Protein AF-A0A848XZ23-F1 (afdb_monomer_lite)

Radius of gyration: 15.29 Å; chains: 1; bounding box: 36×21×48 Å

pLDDT: mean 92.17, std 8.88, range [56.44, 98.75]

Sequence (125 aa):
AAEHAGRFQAFDWTPEHRDVLVHGHCHQKALSTMNASRSVFEACGFAFYETGAGCCGLAGSFGYEAEHLAVSLAMAEERLAPAVRAAPEATVVAAGTSCRHQIEHVTSRTALHPAEVLAAALMAR

Structure (mmCIF, N/CA/C/O backbone):
data_AF-A0A848XZ23-F1
#
_entry.id   AF-A0A848XZ23-F1
#
loop_
_atom_site.group_PDB
_atom_site.id
_atom_site.type_symbol
_atom_site.label_atom_id
_atom_site.label_alt_id
_atom_site.label_comp_id
_atom_site.label_asym_id
_atom_site.label_entity_id
_atom_site.label_seq_id
_atom_site.pdbx_PDB_ins_code
_atom_site.Cartn_x
_atom_site.Cartn_y
_atom_site.Cartn_z
_atom_site.occupancy
_atom_site.B_iso_or_equiv
_atom_site.auth_seq_id
_atom_site.auth_comp_id
_atom_site.auth_asym_id
_atom_site.au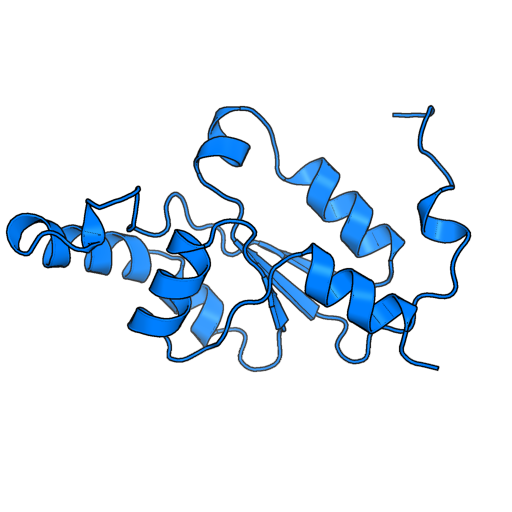th_atom_id
_atom_site.pdbx_PDB_model_num
ATOM 1 N N . ALA A 1 1 ? 9.442 0.252 23.343 1.00 56.44 1 ALA A N 1
ATOM 2 C CA . ALA A 1 1 ? 8.086 -0.213 22.972 1.00 56.44 1 ALA A CA 1
ATOM 3 C C . ALA A 1 1 ? 6.997 0.254 23.951 1.00 56.44 1 ALA A C 1
ATOM 5 O O . ALA A 1 1 ? 5.930 0.617 23.485 1.00 56.44 1 ALA A O 1
ATOM 6 N N . ALA A 1 2 ? 7.241 0.305 25.271 1.00 58.94 2 ALA A N 1
ATOM 7 C CA . ALA A 1 2 ? 6.212 0.663 26.264 1.00 58.94 2 ALA A CA 1
ATOM 8 C C . ALA A 1 2 ? 5.714 2.126 26.215 1.00 58.94 2 ALA A C 1
ATOM 10 O O . ALA A 1 2 ? 4.563 2.383 26.535 1.00 58.94 2 ALA A O 1
ATOM 11 N N . GLU A 1 3 ? 6.543 3.076 25.772 1.00 63.72 3 GLU A N 1
ATOM 12 C CA . GLU A 1 3 ? 6.244 4.521 25.826 1.00 63.72 3 GLU A CA 1
ATOM 13 C C . GLU A 1 3 ? 5.017 4.960 24.996 1.00 63.72 3 GLU A C 1
ATOM 15 O O . GLU A 1 3 ? 4.442 6.015 25.241 1.00 63.72 3 GLU A O 1
ATOM 20 N N . HIS A 1 4 ? 4.584 4.146 24.030 1.00 68.12 4 HIS A N 1
ATOM 21 C CA . HIS A 1 4 ? 3.474 4.474 23.127 1.00 68.12 4 HIS A CA 1
ATOM 22 C C . HIS A 1 4 ? 2.306 3.479 23.219 1.00 68.12 4 HIS A C 1
ATOM 24 O O . HIS A 1 4 ? 1.363 3.565 22.431 1.00 68.12 4 HIS A O 1
ATOM 30 N N . ALA A 1 5 ? 2.356 2.535 24.166 1.00 70.94 5 ALA A N 1
ATOM 31 C CA . ALA A 1 5 ? 1.292 1.555 24.361 1.00 70.94 5 ALA A CA 1
ATOM 32 C C . ALA A 1 5 ? -0.020 2.251 24.767 1.00 70.94 5 ALA A C 1
ATOM 34 O O . ALA A 1 5 ? -0.002 3.225 25.516 1.00 70.94 5 ALA A O 1
ATOM 35 N N . GLY A 1 6 ? -1.163 1.781 24.263 1.00 75.94 6 GLY A N 1
ATOM 36 C CA . GLY A 1 6 ? -2.474 2.336 24.621 1.00 75.94 6 GLY A CA 1
ATOM 37 C C . GLY A 1 6 ? -2.924 3.537 23.782 1.00 75.94 6 GLY A C 1
ATOM 38 O O . GLY A 1 6 ? -4.120 3.797 23.712 1.00 75.94 6 GLY A O 1
ATOM 39 N N . ARG A 1 7 ? -2.009 4.271 23.124 1.00 84.69 7 ARG A N 1
ATOM 40 C CA . ARG A 1 7 ? -2.348 5.557 22.472 1.00 84.69 7 ARG A CA 1
ATOM 41 C C . ARG A 1 7 ? -3.321 5.404 21.304 1.00 84.69 7 ARG A C 1
ATOM 43 O O . ARG A 1 7 ? -4.175 6.260 21.124 1.00 84.69 7 ARG A O 1
ATOM 50 N N . PHE A 1 8 ? -3.198 4.327 20.531 1.00 85.19 8 PHE A N 1
ATOM 51 C CA . PHE A 1 8 ? -4.115 4.051 19.425 1.00 85.19 8 PHE A CA 1
ATOM 52 C C . PHE A 1 8 ? -5.420 3.418 19.913 1.00 85.19 8 PHE A C 1
ATOM 54 O O . PHE A 1 8 ? -6.462 3.716 19.355 1.00 85.19 8 PHE A O 1
ATOM 61 N N . GLN A 1 9 ? -5.412 2.643 21.001 1.00 83.69 9 GLN A N 1
ATOM 62 C CA . GLN A 1 9 ? -6.638 2.043 21.550 1.00 83.69 9 GLN A CA 1
ATOM 63 C C . GLN A 1 9 ? -7.568 3.046 22.254 1.00 83.69 9 GLN A C 1
ATOM 65 O O . GLN A 1 9 ? -8.665 2.677 22.654 1.00 83.69 9 GLN A O 1
ATOM 70 N N . ALA A 1 10 ? -7.142 4.302 22.423 1.00 85.81 10 ALA A N 1
ATOM 71 C CA . ALA A 1 10 ? -7.951 5.361 23.024 1.00 85.81 10 ALA A CA 1
ATOM 72 C C . ALA A 1 10 ? -9.042 5.923 22.090 1.00 85.81 10 ALA A C 1
ATOM 74 O O . ALA A 1 10 ? -9.819 6.774 22.518 1.00 85.81 10 ALA A O 1
ATOM 75 N N . PHE A 1 11 ? -9.079 5.491 20.827 1.00 88.81 11 PHE A N 1
ATOM 76 C CA . PHE A 1 11 ? -10.042 5.948 19.829 1.00 88.81 11 PHE A CA 1
ATOM 77 C C . PHE A 1 11 ? -10.938 4.799 19.372 1.00 88.81 11 PHE A C 1
ATOM 79 O O . PHE A 1 11 ? -10.486 3.659 19.250 1.00 88.81 11 PHE A O 1
ATOM 86 N N . ASP A 1 12 ? -12.187 5.129 19.057 1.00 90.31 12 ASP A N 1
ATOM 87 C CA . ASP A 1 12 ? -13.134 4.204 18.443 1.00 90.31 12 ASP A CA 1
ATOM 88 C C . ASP A 1 12 ? -12.865 4.139 16.934 1.00 90.31 12 ASP A C 1
ATOM 90 O O . ASP A 1 12 ? -13.336 4.979 16.171 1.00 90.31 12 ASP A O 1
ATOM 94 N N . TRP A 1 13 ? -12.055 3.168 16.509 1.00 93.44 13 TRP A N 1
ATOM 95 C CA . TRP A 1 13 ? -11.775 2.931 15.092 1.00 93.44 13 TRP A CA 1
ATOM 96 C C . TRP A 1 13 ? -12.881 2.100 14.448 1.00 93.44 13 TRP A C 1
ATOM 98 O O . TRP A 1 13 ? -13.230 1.021 14.933 1.00 93.44 13 TRP A O 1
ATOM 108 N N . THR A 1 14 ? -13.373 2.567 13.309 1.00 93.81 14 THR A N 1
ATOM 109 C CA . THR A 1 14 ? -14.483 1.973 12.556 1.00 93.81 14 THR A CA 1
ATOM 110 C C . THR A 1 14 ? -14.083 1.780 11.086 1.00 93.81 14 THR A C 1
ATOM 112 O O . THR A 1 14 ? -14.633 2.415 10.187 1.00 93.81 14 THR A O 1
ATOM 115 N N . PRO A 1 15 ? -13.088 0.917 10.795 1.00 91.88 15 PRO A N 1
ATOM 116 C CA . PRO A 1 15 ? -12.673 0.662 9.421 1.00 91.88 15 PRO A CA 1
ATOM 117 C C . PRO A 1 15 ? -13.809 0.016 8.616 1.00 91.88 15 PRO A C 1
ATOM 119 O O . PRO A 1 15 ? -14.258 -1.081 8.943 1.00 91.88 15 PRO A O 1
ATOM 122 N N . GLU A 1 16 ? -14.233 0.676 7.536 1.00 88.00 16 GLU A N 1
ATOM 123 C CA . GLU A 1 16 ? -15.235 0.147 6.597 1.00 88.00 16 GLU A CA 1
ATOM 124 C C . GLU A 1 16 ? -14.738 -1.141 5.919 1.00 88.00 16 GLU A C 1
ATOM 126 O O . GLU A 1 16 ? -15.449 -2.143 5.858 1.00 88.00 16 GLU A O 1
ATOM 131 N N . HIS A 1 17 ? -13.467 -1.145 5.503 1.00 91.31 17 HIS A N 1
ATOM 132 C CA . HIS A 1 17 ? -12.760 -2.313 4.985 1.00 91.31 17 HIS A CA 1
ATOM 133 C C . HIS A 1 17 ? -11.577 -2.651 5.890 1.00 91.31 17 HIS A C 1
ATOM 135 O O . HIS A 1 17 ? -10.686 -1.829 6.109 1.00 91.31 17 HIS A O 1
ATOM 141 N N . ARG A 1 18 ? -11.559 -3.877 6.422 1.00 95.06 18 ARG A N 1
ATOM 142 C CA . ARG A 1 18 ? -10.548 -4.292 7.407 1.00 95.06 18 ARG A CA 1
ATOM 143 C C . ARG A 1 18 ? -9.229 -4.719 6.779 1.00 95.06 18 ARG A C 1
ATOM 145 O O . ARG A 1 18 ? -8.190 -4.519 7.399 1.00 95.06 18 ARG A O 1
ATOM 152 N N . ASP A 1 19 ? -9.259 -5.287 5.581 1.00 98.31 19 ASP A N 1
ATOM 153 C CA . ASP A 1 19 ? -8.063 -5.834 4.947 1.00 98.31 19 ASP A CA 1
ATOM 154 C C . ASP A 1 19 ? -7.271 -4.723 4.254 1.00 98.31 19 ASP A C 1
ATOM 156 O O . ASP A 1 19 ? -7.754 -4.074 3.320 1.00 98.31 19 ASP A O 1
ATOM 160 N N . VAL A 1 20 ? -6.028 -4.521 4.697 1.00 98.62 20 VAL A N 1
ATOM 161 C CA . VAL A 1 20 ? -5.084 -3.585 4.078 1.00 98.62 20 VAL A CA 1
ATOM 162 C C . VAL A 1 20 ? -3.901 -4.345 3.491 1.00 98.62 20 VAL A C 1
ATOM 164 O O . VAL A 1 20 ? -3.172 -5.045 4.198 1.00 98.62 20 VAL A O 1
ATOM 167 N N . LEU A 1 21 ? -3.689 -4.188 2.185 1.00 98.75 21 LEU A N 1
ATOM 168 C CA . LEU A 1 21 ? -2.508 -4.687 1.491 1.00 98.75 21 LEU A CA 1
ATOM 169 C C . LEU A 1 21 ? -1.477 -3.563 1.382 1.00 98.75 21 LEU A C 1
ATOM 171 O O . LEU A 1 21 ? -1.623 -2.625 0.598 1.00 98.75 21 LEU A O 1
ATOM 175 N N . VAL A 1 22 ? -0.410 -3.665 2.165 1.00 98.62 22 VAL A N 1
ATOM 176 C CA . VAL A 1 22 ? 0.571 -2.601 2.353 1.00 98.62 22 VAL A CA 1
ATOM 177 C C . VAL A 1 22 ? 1.843 -2.869 1.552 1.00 98.62 22 VAL A C 1
ATOM 179 O O . VAL A 1 22 ? 2.498 -3.912 1.665 1.00 98.62 22 VAL A O 1
ATOM 182 N N . HIS A 1 23 ? 2.239 -1.883 0.751 1.00 98.19 23 HIS A N 1
ATOM 183 C CA . HIS A 1 23 ? 3.564 -1.820 0.152 1.00 98.19 23 HIS A CA 1
ATOM 184 C C . HIS A 1 23 ? 4.487 -0.940 1.001 1.00 98.19 23 HIS A C 1
ATOM 186 O O . HIS A 1 23 ? 4.401 0.290 0.991 1.00 98.19 23 HIS A O 1
ATOM 192 N N . GLY A 1 24 ? 5.402 -1.580 1.732 1.00 96.62 24 GLY A N 1
ATOM 193 C CA . GLY A 1 24 ? 6.457 -0.882 2.461 1.00 96.62 24 GLY A CA 1
ATOM 194 C C . GLY A 1 24 ? 7.439 -0.199 1.512 1.00 96.62 24 GLY A C 1
ATOM 195 O O . GLY A 1 24 ? 7.983 -0.853 0.620 1.00 96.62 24 GLY A O 1
ATOM 196 N N . HIS A 1 25 ? 7.700 1.093 1.721 1.00 95.88 25 HIS A N 1
ATOM 197 C CA . HIS A 1 25 ? 8.635 1.855 0.892 1.00 95.88 25 HIS A CA 1
ATOM 198 C C . HIS A 1 25 ? 10.047 1.255 0.968 1.00 95.88 25 HIS A C 1
ATOM 200 O O . HIS A 1 25 ? 10.511 0.893 2.051 1.00 95.88 25 HIS A O 1
ATOM 206 N N . CYS A 1 26 ? 10.766 1.186 -0.156 1.00 94.44 26 CYS A N 1
ATOM 207 C CA . CYS A 1 26 ? 12.117 0.614 -0.201 1.00 94.44 26 CYS A CA 1
ATOM 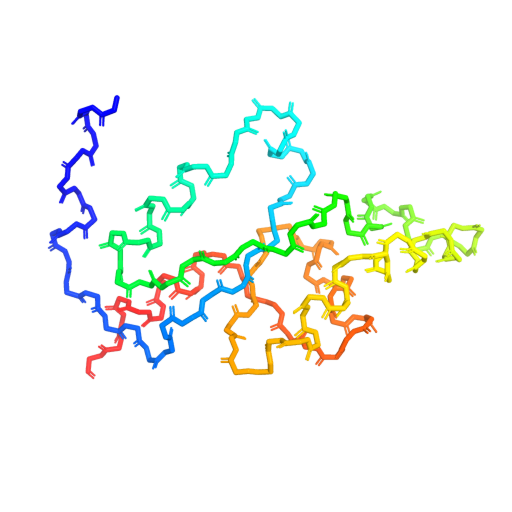208 C C . CYS A 1 26 ? 13.076 1.295 0.794 1.00 94.44 26 CYS A C 1
ATOM 210 O O . CYS A 1 26 ? 13.772 0.600 1.525 1.00 94.44 26 CYS A O 1
ATOM 212 N N . HIS A 1 27 ? 13.033 2.628 0.919 1.00 93.38 27 HIS A N 1
ATOM 213 C CA . HIS A 1 27 ? 13.829 3.355 1.925 1.00 93.38 27 HIS A CA 1
ATOM 214 C C . HIS A 1 27 ? 13.480 2.962 3.370 1.00 93.38 27 HIS A C 1
ATOM 216 O O . HIS A 1 27 ? 14.382 2.823 4.189 1.00 93.38 27 HIS A O 1
ATOM 222 N N . GLN A 1 28 ? 12.197 2.745 3.696 1.00 92.81 28 GLN A N 1
ATOM 223 C CA . GLN A 1 28 ? 11.809 2.303 5.040 1.00 92.81 28 GLN A CA 1
ATOM 224 C C . GLN A 1 28 ? 12.365 0.907 5.323 1.00 92.81 28 GLN A C 1
ATOM 226 O O . GLN A 1 28 ? 12.949 0.696 6.378 1.00 92.81 28 GLN A O 1
ATOM 231 N N . LYS A 1 29 ? 12.223 -0.025 4.374 1.00 92.44 29 LYS A N 1
ATOM 232 C CA . LYS A 1 29 ? 12.693 -1.411 4.529 1.00 92.44 29 LYS A CA 1
ATOM 233 C C . LYS A 1 29 ? 14.217 -1.542 4.542 1.00 92.44 29 LYS A C 1
ATOM 235 O O . LYS A 1 29 ? 14.736 -2.490 5.113 1.00 92.44 29 LYS A O 1
ATOM 240 N N . ALA A 1 30 ? 14.932 -0.606 3.918 1.00 93.06 30 ALA A N 1
ATOM 241 C CA . ALA A 1 30 ? 16.390 -0.553 3.977 1.00 93.06 30 ALA A CA 1
ATOM 242 C C . ALA A 1 30 ? 16.902 -0.077 5.347 1.00 93.06 30 ALA A C 1
ATOM 244 O O . ALA A 1 30 ? 17.981 -0.477 5.772 1.00 93.06 30 ALA A O 1
ATOM 245 N N . LEU A 1 31 ? 16.135 0.777 6.034 1.00 92.75 31 LEU A N 1
ATOM 246 C CA . LEU A 1 31 ? 16.517 1.373 7.318 1.00 92.75 31 LEU A CA 1
ATOM 247 C C . LEU A 1 31 ? 15.896 0.663 8.529 1.00 92.75 31 LEU A C 1
ATOM 249 O O . LEU A 1 31 ? 16.378 0.812 9.650 1.00 92.75 31 LEU A O 1
ATOM 253 N N . SER A 1 32 ? 14.787 -0.049 8.337 1.00 91.31 32 SER A N 1
ATOM 254 C CA . SER A 1 32 ? 13.989 -0.631 9.412 1.00 91.31 32 SER A CA 1
ATOM 255 C C . SER A 1 32 ? 13.071 -1.750 8.906 1.00 91.31 32 SER A C 1
ATOM 257 O O . SER A 1 32 ? 13.161 -2.210 7.772 1.00 91.31 32 SER A O 1
ATOM 259 N N . THR A 1 33 ? 12.162 -2.195 9.769 1.00 91.75 33 THR A N 1
ATOM 260 C CA . THR A 1 33 ? 11.142 -3.204 9.460 1.00 91.75 33 THR A CA 1
ATOM 261 C C . THR A 1 33 ? 9.776 -2.555 9.216 1.00 91.75 33 THR A C 1
ATOM 263 O O . THR A 1 33 ? 9.569 -1.364 9.464 1.00 91.75 33 THR A O 1
ATOM 266 N N . MET A 1 34 ? 8.804 -3.358 8.779 1.00 95.19 34 MET A N 1
ATOM 267 C CA . MET A 1 34 ? 7.395 -2.954 8.701 1.00 95.19 34 MET A CA 1
ATOM 268 C C . MET A 1 34 ? 6.631 -3.160 10.019 1.00 95.19 34 MET A C 1
ATOM 270 O O . MET A 1 34 ? 5.450 -2.829 10.092 1.00 95.19 34 MET A O 1
ATOM 274 N N . ASN A 1 35 ? 7.287 -3.654 11.078 1.00 94.44 35 ASN A N 1
ATOM 275 C CA . ASN A 1 35 ? 6.622 -4.056 12.323 1.00 94.44 35 ASN A CA 1
ATOM 276 C C . ASN A 1 35 ? 5.869 -2.902 12.990 1.00 94.44 35 ASN A C 1
ATOM 278 O O . ASN A 1 35 ? 4.746 -3.091 13.437 1.00 94.44 35 ASN A O 1
ATOM 282 N N . ALA A 1 36 ? 6.444 -1.696 13.014 1.00 92.06 36 ALA A N 1
ATOM 283 C CA . ALA A 1 36 ? 5.765 -0.536 13.587 1.00 92.06 36 ALA A CA 1
ATOM 284 C C . ALA A 1 36 ? 4.501 -0.166 12.793 1.00 92.06 36 ALA A C 1
ATOM 286 O O . ALA A 1 36 ? 3.455 0.084 13.385 1.00 92.06 36 ALA A O 1
ATOM 287 N N . SER A 1 37 ? 4.576 -0.182 11.457 1.00 94.38 37 SER A N 1
ATOM 288 C CA . SER A 1 37 ? 3.419 0.065 10.589 1.00 94.38 37 SER A CA 1
ATOM 289 C C . SER A 1 37 ? 2.331 -0.987 10.807 1.00 94.38 37 SER A C 1
ATOM 291 O O . SER A 1 37 ? 1.170 -0.624 10.977 1.00 94.38 37 SER A O 1
ATOM 293 N N . ARG A 1 38 ? 2.715 -2.268 10.877 1.00 96.31 38 ARG A N 1
ATOM 294 C CA . ARG A 1 38 ? 1.814 -3.379 11.197 1.00 96.31 38 ARG A CA 1
ATOM 295 C C . ARG A 1 38 ? 1.110 -3.156 12.534 1.00 96.31 38 ARG A C 1
ATOM 297 O O . ARG A 1 38 ? -0.114 -3.159 12.570 1.00 96.31 38 ARG A O 1
ATOM 304 N N . SER A 1 39 ? 1.865 -2.899 13.605 1.00 94.31 39 SER A N 1
ATOM 305 C CA . SER A 1 39 ? 1.295 -2.714 14.943 1.00 94.31 39 SER A CA 1
ATOM 306 C C . SER A 1 39 ? 0.319 -1.542 15.022 1.00 94.31 39 SER A C 1
ATOM 308 O O . SER A 1 39 ? -0.658 -1.636 15.755 1.00 94.31 39 SER A O 1
ATOM 310 N N . VAL A 1 40 ? 0.551 -0.454 14.276 1.00 93.75 40 VAL A N 1
ATOM 311 C CA . VAL A 1 40 ? -0.400 0.670 14.213 1.00 93.75 40 VAL A CA 1
ATOM 312 C C . VAL A 1 40 ? -1.699 0.246 13.530 1.00 93.75 40 VAL A C 1
ATOM 314 O O . VAL A 1 40 ? -2.761 0.425 14.114 1.00 93.75 40 VAL A O 1
ATOM 317 N N . PHE A 1 41 ? -1.635 -0.356 12.338 1.00 96.19 41 PHE A N 1
ATOM 318 C CA . PHE A 1 41 ? -2.840 -0.811 11.632 1.00 96.19 41 PHE A CA 1
ATOM 319 C C . PHE A 1 41 ? -3.637 -1.841 12.445 1.00 96.19 41 PHE A C 1
ATOM 321 O O . PHE A 1 41 ? -4.854 -1.712 12.571 1.00 96.19 41 PHE A O 1
ATOM 328 N N . GLU A 1 42 ? -2.957 -2.818 13.048 1.00 95.25 42 GLU A N 1
ATOM 329 C CA . GLU A 1 42 ? -3.594 -3.843 13.883 1.00 95.25 42 GLU A CA 1
ATOM 330 C C . GLU A 1 42 ? -4.227 -3.236 15.148 1.00 95.25 42 GLU A C 1
ATOM 332 O O . GLU A 1 42 ? -5.349 -3.595 15.505 1.00 95.25 42 GLU A O 1
ATOM 337 N N . ALA A 1 43 ? -3.573 -2.259 15.792 1.00 93.56 43 ALA A N 1
ATOM 338 C CA . ALA A 1 43 ? -4.151 -1.534 16.929 1.00 93.56 43 ALA A CA 1
ATOM 339 C C . ALA A 1 43 ? -5.380 -0.687 16.548 1.00 93.56 43 ALA A C 1
ATOM 341 O O . ALA A 1 43 ? -6.215 -0.414 17.409 1.00 93.56 43 ALA A O 1
ATOM 342 N N . CYS A 1 44 ? -5.500 -0.300 15.276 1.00 94.25 44 CYS A N 1
ATOM 343 C CA . CYS A 1 44 ? -6.642 0.417 14.708 1.00 94.25 44 CYS A CA 1
ATOM 344 C C . CYS A 1 44 ? -7.718 -0.520 14.113 1.00 94.25 44 CYS A C 1
ATOM 346 O O . CYS A 1 44 ? -8.636 -0.051 13.446 1.00 94.25 44 CYS A O 1
ATOM 348 N N . GLY A 1 45 ? -7.622 -1.841 14.323 1.00 94.19 45 GLY A N 1
ATOM 349 C CA . GLY A 1 45 ? -8.654 -2.814 13.929 1.00 94.19 45 GLY A CA 1
ATOM 350 C C . GLY A 1 45 ? -8.535 -3.396 12.512 1.00 94.19 45 GLY A C 1
ATOM 351 O O . GLY A 1 45 ? -9.377 -4.219 12.121 1.00 94.19 45 GLY A O 1
ATOM 352 N N . PHE A 1 46 ? -7.492 -3.029 11.764 1.00 97.38 46 PHE A N 1
ATOM 353 C CA . PHE A 1 46 ? -7.220 -3.546 10.421 1.00 97.38 46 PHE A CA 1
ATOM 354 C C . PHE A 1 46 ? -6.475 -4.890 10.448 1.00 97.38 46 PHE A C 1
ATOM 356 O O . PHE A 1 46 ? -5.691 -5.171 11.355 1.00 97.38 46 PHE A O 1
ATOM 363 N N . ALA A 1 47 ? -6.677 -5.705 9.414 1.00 98.12 47 ALA A N 1
ATOM 364 C CA . ALA A 1 47 ? -5.865 -6.876 9.107 1.00 98.12 47 ALA A CA 1
ATOM 365 C C . ALA A 1 47 ? -4.764 -6.488 8.109 1.00 98.12 47 ALA A C 1
ATOM 367 O O . ALA A 1 47 ? -5.040 -6.072 6.983 1.00 98.12 47 ALA A O 1
ATOM 368 N N . PHE A 1 48 ? -3.503 -6.587 8.538 1.00 98.25 48 PHE A N 1
ATOM 369 C CA . PHE A 1 48 ? -2.357 -6.090 7.780 1.00 98.25 48 PHE A CA 1
ATOM 370 C C . PHE A 1 48 ? -1.658 -7.196 6.981 1.00 98.25 48 PHE A C 1
ATOM 372 O O . PHE A 1 48 ? -1.072 -8.131 7.545 1.00 98.25 48 PHE A O 1
ATOM 379 N N . TYR A 1 49 ? -1.618 -7.017 5.663 1.00 98.25 49 TYR A N 1
ATOM 380 C CA . TYR A 1 49 ? -0.933 -7.893 4.716 1.00 98.25 49 TYR A CA 1
ATOM 381 C C . TYR A 1 49 ? 0.159 -7.115 3.988 1.00 98.25 49 TYR A C 1
ATOM 383 O O . TYR A 1 49 ? -0.046 -5.973 3.597 1.00 98.25 49 TYR A O 1
ATOM 391 N N . GLU A 1 50 ? 1.327 -7.716 3.774 1.00 97.62 50 GLU A N 1
ATOM 392 C CA . GLU A 1 50 ? 2.394 -7.081 2.993 1.00 97.62 50 GLU A CA 1
ATOM 393 C C . GLU A 1 50 ? 2.413 -7.621 1.572 1.00 97.62 50 GLU A C 1
ATOM 395 O O . GLU A 1 50 ? 2.284 -8.822 1.354 1.00 97.62 50 GLU A O 1
ATOM 400 N N . THR A 1 51 ? 2.675 -6.743 0.603 1.00 97.38 51 THR A N 1
ATOM 401 C CA . THR A 1 51 ? 2.858 -7.148 -0.807 1.00 97.38 51 THR A CA 1
ATOM 402 C C . THR A 1 51 ? 4.036 -8.105 -1.026 1.00 97.38 51 THR A C 1
ATOM 404 O O . THR A 1 51 ? 4.118 -8.745 -2.068 1.00 97.38 51 THR A O 1
ATOM 407 N N . GLY A 1 52 ? 5.002 -8.157 -0.100 1.00 94.25 52 GLY A N 1
ATOM 408 C CA . GLY A 1 52 ? 6.228 -8.955 -0.242 1.00 94.25 52 GLY A CA 1
ATOM 409 C C . GLY A 1 52 ? 7.187 -8.474 -1.345 1.00 94.25 52 GLY A C 1
ATOM 410 O O . GLY A 1 52 ? 8.213 -9.113 -1.591 1.00 94.25 52 GLY A O 1
ATOM 411 N N . ALA A 1 53 ? 6.870 -7.357 -2.008 1.00 95.94 53 ALA A N 1
ATOM 412 C CA . ALA A 1 53 ? 7.689 -6.747 -3.048 1.00 95.94 53 ALA A CA 1
ATOM 413 C C . ALA A 1 53 ? 8.851 -5.934 -2.458 1.00 95.94 53 ALA A C 1
ATOM 415 O O . ALA A 1 53 ? 8.720 -5.348 -1.382 1.00 95.94 53 ALA A O 1
ATOM 416 N N . GLY A 1 54 ? 9.974 -5.858 -3.178 1.00 93.50 54 GLY A N 1
ATOM 417 C CA . GLY A 1 54 ? 11.163 -5.083 -2.802 1.00 93.50 54 GLY A CA 1
ATOM 418 C C . GLY A 1 54 ? 11.007 -3.581 -3.066 1.00 93.50 54 GLY A C 1
ATOM 419 O O . GLY A 1 54 ? 10.615 -2.822 -2.182 1.00 93.50 54 GLY A O 1
ATOM 420 N N . CYS A 1 55 ? 11.320 -3.136 -4.279 1.00 94.75 55 CYS A N 1
ATOM 421 C CA . CYS A 1 55 ? 11.044 -1.776 -4.751 1.00 94.75 55 CYS A CA 1
ATOM 422 C C . CYS A 1 55 ? 9.813 -1.794 -5.668 1.00 94.75 55 CYS A C 1
ATOM 424 O O . CYS A 1 55 ? 9.498 -2.831 -6.243 1.00 94.75 55 CYS A O 1
ATOM 426 N N . CYS A 1 56 ? 9.123 -0.662 -5.814 1.00 95.44 56 CYS A N 1
ATOM 427 C CA . CYS A 1 56 ? 8.030 -0.545 -6.777 1.00 95.44 56 CYS A CA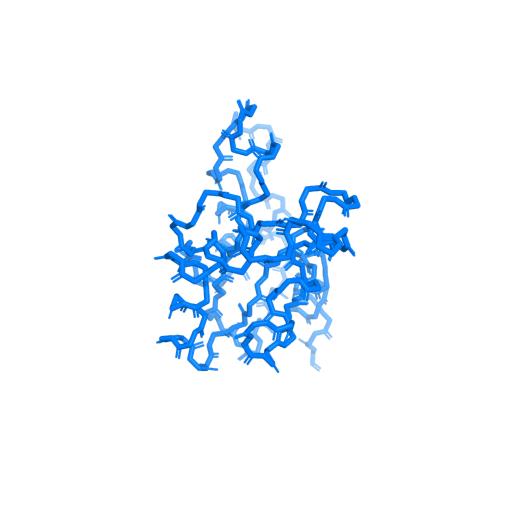 1
ATOM 428 C C . CYS A 1 56 ? 8.521 -0.404 -8.227 1.00 95.44 56 CYS A C 1
ATOM 430 O O . CYS A 1 56 ? 7.785 -0.766 -9.126 1.00 95.44 56 CYS A O 1
ATOM 432 N N . GLY A 1 57 ? 9.741 0.093 -8.461 1.00 92.81 57 GLY A N 1
ATOM 433 C CA . GLY A 1 57 ? 10.278 0.362 -9.806 1.00 92.81 57 GLY A CA 1
ATOM 434 C C . GLY A 1 57 ? 10.368 1.854 -10.163 1.00 92.81 57 GLY A C 1
ATOM 435 O O . GLY A 1 57 ? 11.146 2.223 -11.033 1.00 92.81 57 GLY A O 1
ATOM 436 N N . LEU A 1 58 ? 9.686 2.739 -9.421 1.00 90.62 58 LEU A N 1
ATOM 437 C CA . LEU A 1 58 ? 9.716 4.201 -9.611 1.00 90.62 58 LEU A CA 1
ATOM 438 C C . LEU A 1 58 ? 10.601 4.923 -8.574 1.00 90.62 58 LEU A C 1
ATOM 440 O O . LEU A 1 58 ? 10.134 5.768 -7.808 1.00 90.62 58 LEU A O 1
ATOM 444 N N . ALA A 1 59 ? 11.892 4.600 -8.502 1.00 82.00 59 ALA A N 1
ATOM 445 C CA . ALA A 1 59 ? 12.821 5.338 -7.639 1.00 82.00 59 ALA A CA 1
ATOM 446 C C . ALA A 1 59 ? 13.076 6.764 -8.185 1.00 82.00 59 ALA A C 1
ATOM 448 O O . ALA A 1 59 ? 14.004 6.988 -8.957 1.00 82.00 59 ALA A O 1
ATOM 449 N N . GLY A 1 60 ? 12.243 7.740 -7.808 1.00 75.50 60 GLY A N 1
ATOM 450 C CA . GLY A 1 60 ? 12.340 9.115 -8.318 1.00 75.50 60 GLY A CA 1
ATOM 451 C C . GLY A 1 60 ? 11.937 9.219 -9.795 1.00 75.50 60 GLY A C 1
ATOM 452 O O . GLY A 1 60 ? 10.865 8.739 -10.162 1.00 75.50 60 GLY A O 1
ATOM 453 N N . SER A 1 61 ? 12.783 9.840 -10.630 1.00 77.62 61 SER A N 1
ATOM 454 C CA . SER A 1 61 ? 12.578 9.930 -12.088 1.00 77.62 61 SER A CA 1
ATOM 455 C C . SER A 1 61 ? 12.871 8.628 -12.832 1.00 77.62 61 SER A C 1
ATOM 457 O O . SER A 1 61 ? 12.449 8.504 -13.975 1.00 77.62 61 SER A O 1
ATOM 459 N N . PHE A 1 62 ? 13.534 7.655 -12.191 1.00 81.44 62 PHE A N 1
ATOM 460 C CA . PHE A 1 62 ? 14.052 6.451 -12.846 1.00 81.44 62 PHE A CA 1
ATOM 461 C C . PHE A 1 62 ? 13.008 5.771 -13.736 1.00 81.44 62 PHE A C 1
ATOM 463 O O . PHE A 1 62 ? 13.228 5.608 -14.922 1.00 81.44 62 PHE A O 1
ATOM 470 N N . GLY A 1 63 ? 11.826 5.443 -13.208 1.00 71.62 63 GLY A N 1
ATOM 471 C CA . GLY A 1 63 ? 10.796 4.761 -14.001 1.00 71.62 63 GLY A CA 1
ATOM 472 C C . GLY A 1 63 ? 10.033 5.649 -14.996 1.00 71.62 63 GLY A C 1
ATOM 473 O O . GLY A 1 63 ? 9.177 5.128 -15.704 1.00 71.62 63 GLY A O 1
ATOM 474 N N . TYR A 1 64 ? 10.312 6.955 -15.049 1.00 78.62 64 TYR A N 1
ATOM 475 C CA . TYR A 1 64 ? 9.777 7.882 -16.055 1.00 78.62 64 TYR A CA 1
ATOM 476 C C . TYR A 1 64 ? 10.723 8.071 -17.251 1.00 78.62 64 TYR A C 1
ATOM 478 O O . TYR A 1 64 ? 10.295 8.566 -18.293 1.00 78.62 64 TYR A O 1
ATOM 486 N N . GLU A 1 65 ? 11.992 7.687 -17.115 1.00 82.88 65 GLU A N 1
ATOM 487 C CA . GLU A 1 65 ? 12.977 7.731 -18.195 1.00 82.88 65 GLU A CA 1
ATOM 488 C C . GLU A 1 65 ? 12.713 6.579 -19.176 1.00 82.88 65 GLU A C 1
ATOM 490 O O . GLU A 1 65 ? 12.515 5.427 -18.774 1.00 82.88 65 GLU A O 1
ATOM 495 N N . ALA A 1 66 ? 12.670 6.885 -20.476 1.00 82.88 66 ALA A N 1
ATOM 496 C CA . ALA A 1 66 ? 12.256 5.931 -21.508 1.00 82.88 66 ALA A CA 1
ATOM 497 C C . ALA A 1 66 ? 13.165 4.691 -21.539 1.00 82.88 66 ALA A C 1
ATOM 499 O O . ALA A 1 66 ? 12.704 3.572 -21.770 1.00 82.88 66 ALA A O 1
ATOM 500 N N . GLU A 1 67 ? 14.445 4.891 -21.238 1.00 88.44 67 GLU A N 1
ATOM 501 C CA . GLU A 1 67 ? 15.488 3.872 -21.175 1.00 88.44 67 GLU A CA 1
ATOM 502 C C . GLU A 1 67 ? 15.266 2.878 -20.022 1.00 88.44 67 GLU A C 1
ATOM 504 O O . GLU A 1 67 ? 15.692 1.725 -20.093 1.00 88.44 67 GLU A O 1
ATOM 509 N N . HIS A 1 68 ? 14.574 3.308 -18.966 1.00 90.38 68 HIS A N 1
ATOM 510 C CA . HIS A 1 68 ? 14.384 2.558 -17.725 1.00 90.38 68 HIS A CA 1
ATOM 511 C C . HIS A 1 68 ? 12.967 1.997 -17.561 1.00 90.38 68 HIS A C 1
ATOM 513 O O . HIS A 1 68 ? 12.732 1.178 -16.667 1.00 90.38 68 HIS A O 1
ATOM 519 N N . LEU A 1 69 ? 12.030 2.371 -18.439 1.00 89.94 69 LEU A N 1
ATOM 520 C CA . LEU A 1 69 ? 10.632 1.943 -18.373 1.00 89.94 69 LEU A CA 1
ATOM 521 C C . LEU A 1 69 ? 10.490 0.415 -18.306 1.00 89.94 69 LEU A C 1
ATOM 523 O O . LEU A 1 69 ? 9.786 -0.102 -17.441 1.00 89.94 69 LEU A O 1
ATOM 527 N N . ALA A 1 70 ? 11.192 -0.320 -19.172 1.00 92.56 70 ALA A N 1
ATOM 528 C CA . ALA A 1 70 ? 11.111 -1.782 -19.204 1.00 92.56 70 ALA A CA 1
ATOM 529 C C . ALA A 1 70 ? 11.563 -2.421 -17.878 1.00 92.56 70 ALA A C 1
ATOM 531 O O . ALA A 1 70 ? 10.926 -3.355 -17.390 1.00 92.56 70 ALA A O 1
ATOM 532 N N . VAL A 1 71 ? 12.627 -1.888 -17.269 1.00 94.81 71 VAL A N 1
ATOM 533 C CA . VAL A 1 71 ? 13.142 -2.365 -15.977 1.00 94.81 71 VAL A CA 1
ATOM 534 C C . VAL A 1 71 ? 12.172 -2.015 -14.850 1.00 94.81 71 VAL A C 1
ATOM 536 O O . VAL A 1 71 ? 11.845 -2.878 -14.039 1.00 94.81 71 VAL A O 1
ATOM 539 N N . SER A 1 72 ? 11.659 -0.782 -14.828 1.00 95.19 72 SER A N 1
ATOM 540 C CA . SER A 1 72 ? 10.648 -0.332 -13.863 1.00 95.19 72 SER A CA 1
ATOM 541 C C . SER A 1 72 ? 9.412 -1.242 -13.865 1.00 95.19 72 SER A C 1
ATOM 543 O O . SER A 1 72 ? 8.983 -1.719 -12.810 1.00 95.19 72 SER A O 1
ATOM 545 N N . LEU A 1 73 ? 8.879 -1.554 -15.052 1.00 95.56 73 LEU A N 1
ATOM 546 C CA . LEU A 1 73 ? 7.722 -2.440 -15.202 1.00 95.56 73 LEU A CA 1
ATOM 547 C C . LEU A 1 73 ? 8.042 -3.872 -14.763 1.00 95.56 73 LEU A C 1
ATOM 549 O O . LEU A 1 73 ? 7.257 -4.461 -14.023 1.00 95.56 73 LEU A O 1
ATOM 553 N N . ALA A 1 74 ? 9.203 -4.413 -15.144 1.00 96.19 74 ALA A N 1
ATOM 554 C CA . ALA A 1 74 ? 9.618 -5.753 -14.729 1.00 96.19 74 ALA A CA 1
ATOM 555 C C . ALA A 1 74 ? 9.726 -5.882 -13.198 1.00 96.19 74 ALA A C 1
ATOM 557 O O . ALA A 1 74 ? 9.271 -6.872 -12.629 1.00 96.19 74 ALA A O 1
ATOM 558 N N . MET A 1 75 ? 10.266 -4.865 -12.518 1.00 96.12 75 MET A N 1
ATOM 559 C CA . MET A 1 75 ? 10.342 -4.836 -11.052 1.00 96.12 75 MET A CA 1
ATOM 560 C C . MET A 1 75 ? 8.954 -4.816 -10.401 1.00 96.12 75 MET A C 1
ATOM 562 O O . MET A 1 75 ? 8.715 -5.517 -9.415 1.00 96.12 75 MET A O 1
ATOM 566 N N . ALA A 1 76 ? 8.024 -4.027 -10.945 1.00 97.06 76 ALA A N 1
ATOM 567 C CA . ALA A 1 76 ? 6.658 -3.977 -10.437 1.00 97.06 76 ALA A CA 1
ATOM 568 C C . ALA A 1 76 ? 5.921 -5.313 -10.641 1.00 97.06 76 ALA A C 1
ATOM 570 O O . ALA A 1 76 ? 5.221 -5.784 -9.741 1.00 97.06 76 ALA A O 1
ATOM 571 N N . GLU A 1 77 ? 6.113 -5.944 -11.798 1.00 97.44 77 GLU A N 1
ATOM 572 C CA . GLU A 1 77 ? 5.486 -7.216 -12.163 1.00 97.44 77 GLU A CA 1
ATOM 573 C C . GLU A 1 77 ? 6.077 -8.433 -11.439 1.00 97.44 77 GLU A C 1
ATOM 575 O O . GLU A 1 77 ? 5.420 -9.468 -11.360 1.00 97.44 77 GLU A O 1
ATOM 580 N N . GLU A 1 78 ? 7.263 -8.318 -10.832 1.00 96.94 78 GLU A N 1
ATOM 581 C CA . GLU A 1 78 ? 7.871 -9.423 -10.082 1.00 96.94 78 GLU A CA 1
ATOM 582 C C . GLU A 1 78 ? 6.986 -9.879 -8.908 1.00 96.94 78 GLU A C 1
ATOM 584 O O . GLU A 1 78 ? 6.763 -11.074 -8.707 1.00 96.94 78 GLU A O 1
ATOM 589 N N . ARG A 1 79 ? 6.488 -8.927 -8.105 1.00 97.12 79 ARG A N 1
ATOM 590 C CA . ARG A 1 79 ? 5.695 -9.222 -6.892 1.00 97.12 79 ARG A CA 1
ATOM 591 C C . ARG A 1 79 ? 4.619 -8.197 -6.568 1.00 97.12 79 ARG A C 1
ATOM 593 O O . ARG A 1 79 ? 3.567 -8.576 -6.062 1.00 97.12 79 ARG A O 1
ATOM 600 N N . LEU A 1 80 ? 4.860 -6.912 -6.839 1.00 98.31 80 LEU A N 1
ATOM 601 C CA . LEU A 1 80 ? 3.949 -5.838 -6.434 1.00 98.31 80 LEU A CA 1
ATOM 602 C C . LEU A 1 80 ? 2.604 -5.945 -7.157 1.00 98.31 80 LEU A C 1
ATOM 604 O O . LEU A 1 80 ? 1.561 -6.042 -6.510 1.00 98.31 80 LEU A O 1
ATOM 608 N N . ALA A 1 81 ? 2.632 -5.956 -8.487 1.00 98.38 81 ALA A N 1
ATOM 609 C CA . ALA A 1 81 ? 1.427 -5.997 -9.301 1.00 98.38 81 ALA A CA 1
ATOM 610 C C . ALA A 1 81 ? 0.640 -7.314 -9.120 1.00 98.38 81 ALA A C 1
ATOM 612 O O . ALA A 1 81 ? -0.575 -7.244 -8.910 1.00 98.38 81 ALA A O 1
ATOM 613 N N . PRO A 1 82 ? 1.285 -8.503 -9.084 1.00 98.56 82 PRO A N 1
ATOM 614 C CA . PRO A 1 82 ? 0.602 -9.749 -8.740 1.00 98.56 82 PRO A CA 1
ATOM 615 C C . PRO A 1 82 ? -0.089 -9.721 -7.372 1.00 98.56 82 PRO A C 1
ATOM 617 O O . PRO A 1 82 ? -1.249 -10.118 -7.285 1.00 98.56 82 PRO A O 1
ATOM 620 N N . ALA A 1 83 ? 0.573 -9.218 -6.322 1.00 98.56 83 ALA A N 1
ATOM 621 C CA . ALA A 1 83 ? -0.014 -9.153 -4.981 1.00 98.56 83 ALA A CA 1
ATOM 622 C C . ALA A 1 83 ? -1.263 -8.260 -4.944 1.00 98.56 83 ALA A C 1
ATOM 624 O O . ALA A 1 83 ? -2.274 -8.631 -4.352 1.00 98.56 83 ALA A O 1
ATOM 625 N N . VAL A 1 84 ? -1.211 -7.107 -5.617 1.00 98.62 84 VAL A N 1
ATOM 626 C CA . VAL A 1 84 ? -2.348 -6.180 -5.710 1.00 98.62 84 VAL A CA 1
ATOM 627 C C . VAL A 1 84 ? -3.516 -6.794 -6.486 1.00 98.62 84 VAL A C 1
ATOM 629 O O . VAL A 1 84 ? -4.662 -6.688 -6.051 1.00 98.62 84 VAL A O 1
ATOM 632 N N . ARG A 1 85 ? -3.251 -7.477 -7.606 1.00 98.31 85 ARG A N 1
ATOM 633 C CA . ARG A 1 85 ? -4.300 -8.150 -8.394 1.00 98.31 85 ARG A CA 1
ATOM 634 C C . ARG A 1 85 ? -4.916 -9.345 -7.661 1.00 98.31 85 ARG A C 1
ATOM 636 O O . ARG A 1 85 ? -6.101 -9.606 -7.834 1.00 98.31 85 ARG A O 1
ATOM 643 N N . ALA A 1 86 ? -4.143 -10.038 -6.826 1.00 98.31 86 ALA A N 1
ATOM 644 C CA . ALA A 1 86 ? -4.619 -11.162 -6.019 1.00 98.31 86 ALA A CA 1
ATOM 645 C C . ALA A 1 86 ? -5.483 -10.743 -4.812 1.00 98.31 86 ALA A C 1
ATOM 647 O O . ALA A 1 86 ? -6.117 -11.600 -4.201 1.00 98.31 86 ALA A O 1
ATOM 648 N N . ALA A 1 87 ? -5.530 -9.449 -4.478 1.00 97.88 87 ALA A N 1
ATOM 649 C CA . ALA A 1 87 ? -6.321 -8.902 -3.378 1.00 97.88 87 ALA A CA 1
ATOM 650 C C . ALA A 1 87 ? -7.324 -7.840 -3.890 1.00 97.88 87 ALA A C 1
ATOM 652 O O . ALA A 1 87 ? -7.159 -6.641 -3.626 1.00 97.88 87 ALA A O 1
ATOM 653 N N . PRO A 1 88 ? -8.355 -8.242 -4.660 1.00 96.44 88 PRO A N 1
ATOM 654 C CA . PRO A 1 88 ? -9.307 -7.306 -5.267 1.00 96.44 88 PRO A CA 1
ATOM 655 C C . PRO A 1 88 ? -10.068 -6.473 -4.226 1.00 96.44 88 PRO A C 1
ATOM 657 O O . PRO A 1 88 ? -10.236 -5.274 -4.423 1.00 96.44 88 PRO A O 1
ATOM 660 N N . GLU A 1 89 ? -10.408 -7.071 -3.084 1.00 96.56 89 GLU A N 1
ATOM 661 C CA . GLU A 1 89 ? -11.212 -6.432 -2.031 1.00 96.56 89 GLU A CA 1
ATOM 662 C C . GLU A 1 89 ? -10.381 -5.675 -0.983 1.00 96.56 89 GLU A C 1
ATOM 664 O O . GLU A 1 89 ? -10.925 -4.924 -0.177 1.00 96.56 89 GLU A O 1
ATOM 669 N N . ALA A 1 90 ? -9.056 -5.863 -0.962 1.00 98.12 90 ALA A N 1
ATOM 670 C CA . ALA A 1 90 ? -8.206 -5.209 0.027 1.00 98.12 90 ALA A CA 1
ATOM 671 C C . ALA A 1 90 ? -7.965 -3.740 -0.338 1.00 98.12 90 ALA A C 1
ATOM 673 O O . ALA A 1 90 ? -7.740 -3.401 -1.507 1.00 98.12 90 ALA A O 1
ATOM 674 N N . THR A 1 91 ? -7.907 -2.877 0.675 1.00 98.44 91 THR A N 1
ATOM 675 C CA . THR A 1 91 ? -7.435 -1.499 0.498 1.00 98.44 91 THR A CA 1
ATOM 676 C C . THR A 1 91 ? -5.929 -1.528 0.256 1.00 98.44 91 THR A C 1
ATOM 678 O O . THR A 1 91 ? -5.168 -2.007 1.097 1.00 98.44 91 THR A O 1
ATOM 681 N N . VAL A 1 92 ? -5.473 -1.022 -0.890 1.00 98.69 92 VAL A N 1
ATOM 682 C CA . VAL A 1 92 ? -4.040 -0.971 -1.207 1.00 98.69 92 VAL A CA 1
ATOM 683 C C . VAL A 1 92 ? -3.427 0.268 -0.564 1.00 98.69 92 VAL A C 1
ATOM 685 O O . VAL A 1 92 ? -3.948 1.371 -0.717 1.00 98.69 92 VAL A O 1
ATOM 688 N N . VAL A 1 93 ? -2.310 0.109 0.146 1.00 98.69 93 VAL A N 1
ATOM 689 C CA . VAL A 1 93 ? -1.702 1.189 0.936 1.00 98.69 93 VAL A CA 1
ATOM 690 C C . VAL A 1 93 ? -0.226 1.357 0.597 1.00 98.69 93 VAL A C 1
ATOM 692 O O . VAL A 1 93 ? 0.549 0.401 0.655 1.00 98.69 93 VAL A O 1
ATOM 695 N N . ALA A 1 94 ? 0.194 2.587 0.299 1.00 98.19 94 ALA A N 1
ATOM 696 C CA . ALA A 1 94 ? 1.603 2.926 0.106 1.00 98.19 94 ALA A CA 1
ATOM 697 C C . ALA A 1 94 ? 1.908 4.378 0.514 1.00 98.19 94 ALA A C 1
ATOM 699 O O . ALA A 1 94 ? 1.277 5.333 0.056 1.00 98.19 94 ALA A O 1
ATOM 700 N N . ALA A 1 95 ? 2.936 4.563 1.348 1.00 96.31 95 ALA A N 1
ATOM 701 C CA . ALA A 1 95 ? 3.333 5.890 1.831 1.00 96.31 95 ALA A CA 1
ATOM 702 C C . ALA A 1 95 ? 4.002 6.755 0.743 1.00 96.31 95 ALA A C 1
ATOM 704 O O . ALA A 1 95 ? 3.789 7.964 0.681 1.00 96.31 95 ALA A O 1
ATOM 705 N N . GLY A 1 96 ? 4.784 6.149 -0.156 1.00 94.88 96 GLY A N 1
ATOM 706 C CA . GLY A 1 96 ? 5.485 6.887 -1.210 1.00 94.88 96 GLY A CA 1
ATOM 707 C C . GLY A 1 96 ? 4.585 7.244 -2.389 1.00 94.88 96 GLY A C 1
ATOM 708 O O . GLY A 1 96 ? 3.924 6.367 -2.942 1.00 94.88 96 GLY A O 1
ATOM 709 N N . THR A 1 97 ? 4.624 8.503 -2.831 1.00 94.12 97 THR A N 1
ATOM 710 C CA . THR A 1 97 ? 3.890 8.976 -4.020 1.00 94.12 97 THR A CA 1
ATOM 711 C C . THR A 1 97 ? 4.255 8.180 -5.270 1.00 94.12 97 THR A C 1
ATOM 713 O O . THR A 1 97 ? 3.367 7.675 -5.948 1.00 94.12 97 THR A O 1
ATOM 716 N N . SER A 1 98 ? 5.549 7.956 -5.517 1.00 95.12 98 SER A N 1
ATOM 717 C CA . SER A 1 98 ? 6.012 7.129 -6.637 1.00 95.12 98 SER A CA 1
ATOM 718 C C . SER A 1 98 ? 5.499 5.689 -6.572 1.00 95.12 98 SER A C 1
ATOM 720 O O . SER A 1 98 ? 5.159 5.106 -7.594 1.00 95.12 98 SER A O 1
ATOM 722 N N . CYS A 1 99 ? 5.388 5.117 -5.367 1.00 96.88 99 CYS A N 1
ATOM 723 C CA . CYS A 1 99 ? 4.827 3.777 -5.194 1.00 96.88 99 CYS A CA 1
ATOM 724 C C . CYS A 1 99 ? 3.339 3.751 -5.561 1.00 96.88 99 CYS A C 1
ATOM 726 O O . CYS A 1 99 ? 2.913 2.833 -6.253 1.00 96.88 99 CYS A O 1
ATOM 728 N N . ARG A 1 100 ? 2.562 4.758 -5.131 1.00 97.38 100 ARG A N 1
ATOM 729 C CA . ARG A 1 100 ? 1.138 4.869 -5.484 1.00 97.38 100 ARG A CA 1
ATOM 730 C C . ARG A 1 100 ? 0.944 5.024 -6.994 1.00 97.38 100 ARG A C 1
ATOM 732 O O . ARG A 1 100 ? 0.153 4.279 -7.559 1.00 97.38 100 ARG A O 1
ATOM 739 N N . HIS A 1 101 ? 1.725 5.892 -7.646 1.00 95.62 101 HIS A N 1
ATOM 740 C CA . HIS A 1 101 ? 1.689 6.040 -9.106 1.00 95.62 101 HIS A CA 1
ATOM 741 C C . HIS A 1 101 ? 2.056 4.744 -9.836 1.00 95.62 101 HIS A C 1
ATOM 743 O O . HIS A 1 101 ? 1.399 4.404 -10.813 1.00 95.62 101 HIS A O 1
ATOM 749 N N . GLN A 1 102 ? 3.067 3.994 -9.372 1.00 96.81 102 GLN A N 1
ATOM 750 C CA . GLN A 1 102 ? 3.404 2.722 -10.019 1.00 96.81 102 GLN A CA 1
ATOM 751 C C . GLN A 1 102 ? 2.249 1.732 -9.915 1.00 96.81 102 GLN A C 1
ATOM 753 O O . GLN A 1 102 ? 1.913 1.085 -10.900 1.00 96.81 102 GLN A O 1
ATOM 758 N N . ILE A 1 103 ? 1.667 1.592 -8.719 1.00 98.00 103 ILE A N 1
ATOM 759 C CA . ILE A 1 103 ? 0.559 0.662 -8.474 1.00 98.00 103 ILE A CA 1
ATOM 760 C C . ILE A 1 103 ? -0.605 0.995 -9.408 1.00 98.00 103 ILE A C 1
ATOM 762 O O . ILE A 1 103 ? -1.127 0.095 -10.066 1.00 98.00 103 ILE A O 1
ATOM 766 N N . GLU A 1 104 ? -0.954 2.274 -9.522 1.00 97.88 104 GLU A N 1
ATOM 767 C CA . GLU A 1 104 ? -1.982 2.737 -10.449 1.00 97.88 104 GLU A CA 1
ATOM 768 C C . GLU A 1 104 ? -1.619 2.416 -11.905 1.00 97.88 104 GLU A C 1
ATOM 770 O O . GLU A 1 104 ? -2.432 1.830 -12.615 1.00 97.88 104 GLU A O 1
ATOM 775 N N . HIS A 1 105 ? -0.383 2.698 -12.328 1.00 95.88 105 HIS A N 1
ATOM 776 C CA . HIS A 1 105 ? 0.086 2.419 -13.687 1.00 95.88 105 HIS A CA 1
ATO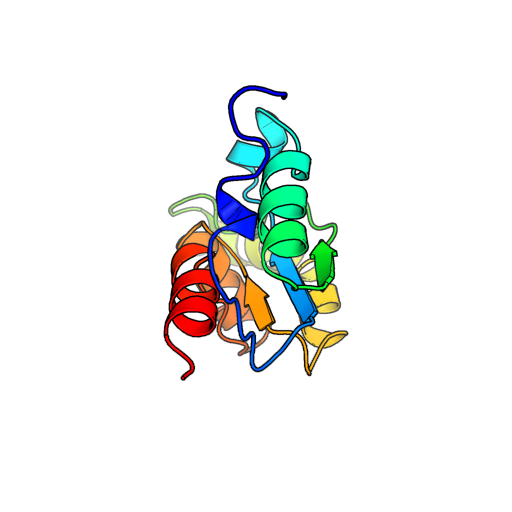M 777 C C . HIS A 1 105 ? -0.063 0.934 -14.050 1.00 95.88 105 HIS A C 1
ATOM 779 O O . HIS A 1 105 ? -0.608 0.607 -15.102 1.00 95.88 105 HIS A O 1
ATOM 7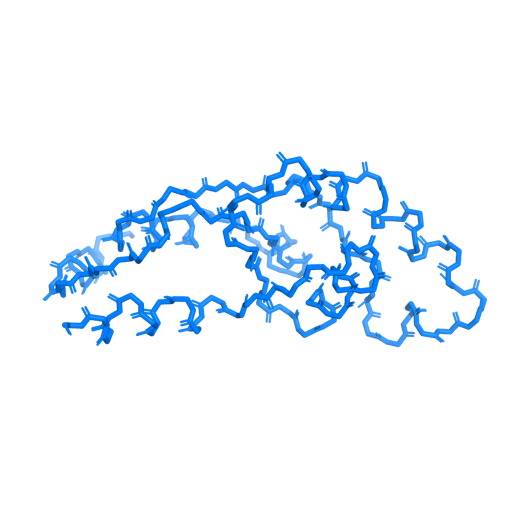85 N N . VAL A 1 106 ? 0.410 0.022 -13.194 1.00 97.12 106 VAL A N 1
ATOM 786 C CA . VAL A 1 106 ? 0.533 -1.410 -13.541 1.00 97.12 106 VAL A CA 1
ATOM 787 C C . VAL A 1 106 ? -0.685 -2.257 -13.165 1.00 97.12 106 VAL A C 1
ATOM 789 O O . VAL A 1 106 ? -0.793 -3.409 -13.587 1.00 97.12 106 VAL A O 1
ATOM 792 N N . THR A 1 107 ? -1.605 -1.728 -12.353 1.00 98.00 107 THR A N 1
ATOM 793 C CA . THR A 1 107 ? -2.791 -2.483 -11.900 1.00 98.00 107 THR A CA 1
ATOM 794 C C . THR A 1 107 ? -4.116 -1.752 -12.055 1.00 98.00 107 THR A C 1
ATOM 796 O O . THR A 1 107 ? -5.156 -2.366 -11.825 1.00 98.00 107 THR A O 1
ATOM 799 N N . SER A 1 108 ? -4.101 -0.456 -12.384 1.00 97.75 108 SER A N 1
ATOM 800 C CA . SER A 1 108 ? -5.280 0.424 -12.368 1.00 97.75 108 SER A CA 1
ATOM 801 C C . SER A 1 108 ? -5.979 0.525 -11.002 1.00 97.75 108 SER A C 1
ATOM 803 O O . SER A 1 108 ? -7.081 1.060 -10.911 1.00 97.75 108 SER A O 1
ATOM 805 N N . ARG A 1 109 ? -5.356 0.029 -9.922 1.00 98.06 109 ARG A N 1
ATOM 806 C CA . ARG A 1 109 ? -5.842 0.187 -8.547 1.00 98.06 109 ARG A CA 1
ATOM 807 C C . ARG A 1 109 ? -5.268 1.464 -7.946 1.00 98.06 109 ARG A C 1
ATOM 809 O O . ARG A 1 109 ? -4.063 1.696 -8.001 1.00 98.06 109 ARG A O 1
ATOM 816 N N . THR A 1 110 ? -6.114 2.250 -7.293 1.00 98.19 110 THR A N 1
ATOM 817 C CA . THR A 1 110 ? -5.668 3.392 -6.492 1.00 98.19 110 THR A CA 1
ATOM 818 C C . THR A 1 110 ? -5.165 2.900 -5.138 1.00 98.19 110 THR A C 1
ATOM 820 O O . THR A 1 110 ? -5.910 2.291 -4.372 1.00 98.19 110 THR A O 1
ATOM 823 N N . ALA A 1 111 ? -3.895 3.166 -4.838 1.00 98.38 111 ALA A N 1
ATOM 824 C CA . ALA A 1 111 ? -3.354 2.991 -3.496 1.00 98.38 111 ALA A CA 1
ATOM 825 C C . ALA A 1 111 ? -3.555 4.271 -2.674 1.00 98.38 111 ALA A C 1
ATOM 827 O O . ALA A 1 111 ? -3.406 5.367 -3.208 1.00 98.38 111 ALA A O 1
ATOM 828 N N . LEU A 1 112 ? -3.829 4.138 -1.377 1.00 98.44 112 LEU A N 1
ATOM 829 C CA . LEU A 1 112 ? -3.996 5.257 -0.446 1.00 98.44 112 LEU A CA 1
ATOM 830 C C . LEU A 1 112 ? -2.745 5.460 0.416 1.00 98.44 112 LEU A C 1
ATOM 832 O O . LEU A 1 112 ? -1.979 4.524 0.681 1.00 98.44 112 LEU A O 1
ATOM 836 N N . HIS A 1 113 ? -2.520 6.687 0.880 1.00 98.25 113 HIS A N 1
ATOM 837 C CA . HIS A 1 113 ? -1.525 6.948 1.912 1.00 98.25 113 HIS A CA 1
ATOM 838 C C . HIS A 1 113 ? -2.010 6.373 3.260 1.00 98.25 113 HIS A C 1
ATOM 840 O O . HIS A 1 113 ? -3.191 6.503 3.582 1.00 98.25 113 HIS A O 1
ATOM 846 N N . PRO A 1 114 ? -1.131 5.799 4.112 1.00 97.44 114 PRO A N 1
ATOM 847 C CA . PRO A 1 114 ? -1.539 5.259 5.414 1.00 97.44 114 PRO A CA 1
ATOM 848 C C . PRO A 1 114 ? -2.353 6.237 6.272 1.00 97.44 114 PRO A C 1
ATOM 850 O O . PRO A 1 114 ? -3.310 5.841 6.925 1.00 97.44 114 PRO A O 1
ATOM 853 N N . ALA A 1 115 ? -1.999 7.526 6.239 1.00 96.69 115 ALA A N 1
ATOM 854 C CA . ALA A 1 115 ? -2.726 8.564 6.969 1.00 96.69 115 ALA A CA 1
ATOM 855 C C . ALA A 1 115 ? -4.174 8.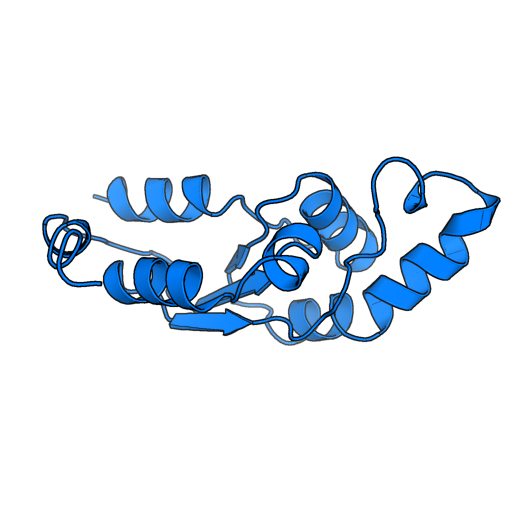749 6.482 1.00 96.69 115 ALA A C 1
ATOM 857 O O . ALA A 1 115 ? -5.038 9.026 7.303 1.00 96.69 115 ALA A O 1
ATOM 858 N N . GLU A 1 116 ? -4.450 8.577 5.185 1.00 97.12 116 GLU A N 1
ATOM 859 C CA . GLU A 1 116 ? -5.808 8.685 4.632 1.00 97.12 116 GLU A CA 1
ATOM 860 C C . GLU A 1 116 ? -6.675 7.516 5.106 1.00 97.12 116 GLU A C 1
ATOM 862 O O . GLU A 1 116 ? -7.799 7.722 5.554 1.00 97.12 116 GLU A O 1
ATOM 867 N N . VAL A 1 117 ? -6.116 6.301 5.090 1.00 97.38 117 VAL A N 1
ATOM 868 C CA . VAL A 1 117 ? -6.798 5.085 5.560 1.00 97.38 117 VAL A CA 1
ATOM 869 C C . VAL A 1 117 ? -7.147 5.190 7.045 1.00 97.38 117 VAL A C 1
ATOM 871 O O . VAL A 1 117 ? -8.279 4.921 7.442 1.00 97.38 117 VAL A O 1
ATOM 874 N N . LEU A 1 118 ? -6.190 5.628 7.869 1.00 95.56 118 LEU A N 1
ATOM 875 C CA . LEU A 1 118 ? -6.423 5.833 9.298 1.00 95.56 118 LEU A CA 1
ATOM 876 C C . LEU A 1 118 ? -7.427 6.968 9.541 1.00 95.56 118 LEU A C 1
ATOM 878 O O . LEU A 1 118 ? -8.332 6.813 10.354 1.00 95.56 118 LEU A O 1
ATOM 882 N N . ALA A 1 119 ? -7.317 8.091 8.826 1.00 95.31 119 ALA A N 1
ATOM 883 C CA . ALA A 1 119 ? -8.256 9.200 8.974 1.00 95.31 119 ALA A CA 1
ATOM 884 C C . ALA A 1 119 ? -9.696 8.783 8.635 1.00 95.31 119 ALA A C 1
ATOM 886 O O . ALA A 1 119 ? -10.611 9.119 9.385 1.00 95.31 119 ALA A O 1
ATOM 887 N N . ALA A 1 120 ? -9.899 8.014 7.561 1.00 95.00 120 ALA A N 1
ATOM 888 C CA . ALA A 1 120 ? -11.214 7.491 7.196 1.00 95.00 120 ALA A CA 1
ATOM 889 C C . ALA A 1 120 ? -11.810 6.611 8.309 1.00 95.00 120 ALA A C 1
ATOM 891 O O . ALA A 1 120 ? -12.947 6.835 8.720 1.00 95.00 120 ALA A O 1
ATOM 892 N N . ALA A 1 121 ? -11.020 5.689 8.869 1.00 94.62 121 ALA A N 1
ATOM 893 C CA . ALA A 1 121 ? -11.461 4.823 9.966 1.00 94.62 121 ALA A CA 1
ATOM 894 C C . ALA A 1 121 ? -11.685 5.552 11.300 1.00 94.62 121 ALA A C 1
ATOM 896 O O . ALA A 1 121 ? -12.343 5.008 12.178 1.00 94.62 121 ALA A O 1
ATOM 897 N N . LEU A 1 122 ? -11.135 6.754 11.480 1.00 92.75 122 LEU A N 1
ATOM 898 C CA . LEU A 1 122 ? -11.393 7.579 12.664 1.00 92.75 122 LEU A CA 1
ATOM 899 C C . LEU A 1 122 ? -12.664 8.432 12.518 1.00 92.75 122 LEU A C 1
ATOM 901 O O . LEU A 1 122 ? -13.289 8.795 13.513 1.00 92.75 122 LEU A O 1
ATOM 905 N N . MET A 1 123 ? -13.016 8.808 11.284 1.00 84.75 123 MET A N 1
ATOM 906 C CA . MET A 1 123 ? -14.121 9.727 10.988 1.00 84.75 123 MET A CA 1
ATOM 907 C C . MET A 1 123 ? -15.435 9.028 10.632 1.00 84.75 123 MET A C 1
ATOM 909 O O . MET A 1 123 ? -16.474 9.686 10.670 1.00 84.75 123 MET A O 1
ATOM 913 N N . ALA A 1 124 ? -15.409 7.738 10.288 1.00 72.06 124 ALA A N 1
ATOM 914 C CA . ALA A 1 124 ? -16.605 6.953 10.004 1.00 72.06 124 ALA A CA 1
ATOM 915 C C . ALA A 1 124 ? -17.462 6.810 11.279 1.00 72.06 124 ALA A C 1
ATOM 917 O O . ALA A 1 124 ? -17.217 5.956 12.127 1.00 72.06 124 ALA A O 1
ATOM 918 N N . ARG A 1 125 ? -18.444 7.697 11.446 1.00 56.47 125 ARG A N 1
ATOM 919 C CA . ARG A 1 125 ? -19.434 7.679 12.529 1.00 56.47 125 ARG A CA 1
ATOM 920 C C . ARG A 1 125 ? -20.822 7.458 11.966 1.00 56.47 125 ARG A C 1
ATOM 922 O O . ARG A 1 125 ? -21.190 8.226 11.049 1.00 56.47 125 ARG A O 1
#

Secondary structure (DSSP, 8-state):
-GGGTTTTTTS----SS-EEEEE--HHHHHHS-SHHHHHHHHHTT-EEEE---S--S-STTGGGSTTTHHHHHHHIIIIIHHHHHH-TTSEEEESSHHHHHHHHHHH-PPPBPHHHHHHHHHH--

Foldseek 3Di:
DPPCPPVLLVAQFAQPAQAEEEEEALVCVVVHDCVVVCVNSVSSRHDYHYQPARHQLCPDCQCVDPVSVVVNLVSNVVGPQVSCVVCVRHAYAYQDPSNQVSNCVRHVDGHDYSVVSRVCRRPPD